Protein AF-A0AA96YC87-F1 (afdb_monomer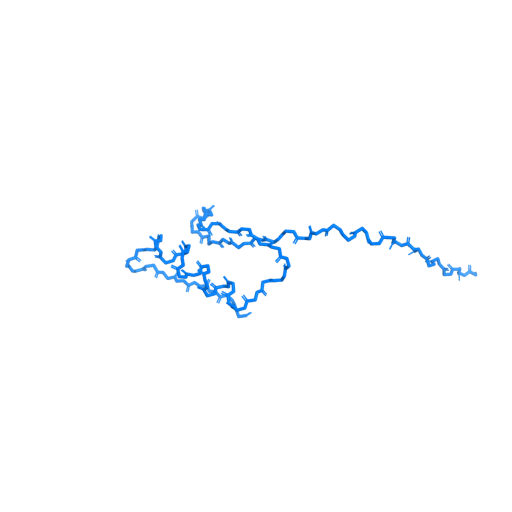_lite)

Structure (mmCIF, N/CA/C/O backbone):
data_AF-A0AA96YC87-F1
#
_entry.id   AF-A0AA96YC87-F1
#
loop_
_atom_site.group_PDB
_atom_site.id
_atom_site.type_symbol
_atom_site.label_atom_id
_atom_site.label_alt_id
_atom_site.label_comp_id
_atom_site.label_asym_id
_atom_site.label_entity_id
_atom_site.label_seq_id
_atom_site.pdbx_PDB_ins_code
_atom_site.Cartn_x
_atom_site.Cartn_y
_atom_site.Cartn_z
_atom_site.occupancy
_at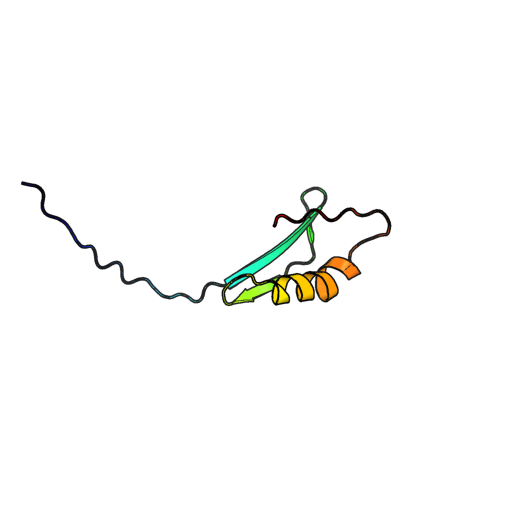om_site.B_iso_or_equiv
_atom_site.auth_seq_id
_atom_site.auth_comp_id
_atom_site.auth_asym_id
_atom_site.auth_atom_id
_atom_site.pdbx_PDB_model_num
ATOM 1 N N . MET A 1 1 ? 18.170 45.729 -19.091 1.00 41.47 1 MET A N 1
ATOM 2 C CA . MET A 1 1 ? 18.612 44.609 -19.950 1.00 41.47 1 MET A CA 1
ATOM 3 C C . MET A 1 1 ? 18.638 43.347 -19.103 1.00 41.47 1 MET A C 1
ATOM 5 O O . MET A 1 1 ? 19.458 43.270 -18.203 1.00 41.47 1 MET A O 1
ATOM 9 N N . GLY A 1 2 ? 17.696 42.423 -19.302 1.00 50.47 2 GLY A N 1
ATOM 10 C CA . GLY A 1 2 ? 17.646 41.156 -18.563 1.00 50.47 2 GLY A CA 1
ATOM 11 C C . GLY A 1 2 ? 18.184 40.025 -19.431 1.00 50.47 2 GLY A C 1
ATOM 12 O O . GLY A 1 2 ? 17.616 39.746 -20.483 1.00 50.47 2 GLY A O 1
ATOM 13 N N . GLN A 1 3 ? 19.286 39.401 -19.022 1.00 60.19 3 GLN A N 1
ATOM 14 C CA . GLN A 1 3 ? 19.878 38.276 -19.744 1.00 60.19 3 GLN A CA 1
ATOM 15 C C . GLN A 1 3 ? 19.269 36.966 -19.232 1.00 60.19 3 GLN A C 1
ATOM 17 O O . GLN A 1 3 ? 19.203 36.734 -18.025 1.00 60.19 3 GLN A O 1
ATOM 22 N N . ARG A 1 4 ? 18.794 36.107 -20.143 1.00 60.41 4 ARG A N 1
ATOM 23 C CA . ARG A 1 4 ? 18.274 34.782 -19.782 1.00 60.41 4 ARG A CA 1
ATOM 24 C C . ARG A 1 4 ? 19.444 33.868 -19.426 1.00 60.41 4 ARG A C 1
ATOM 26 O O . ARG A 1 4 ? 20.276 33.568 -20.276 1.00 60.41 4 ARG A O 1
ATOM 33 N N . PHE A 1 5 ? 19.488 33.427 -18.173 1.00 57.47 5 PHE A N 1
ATOM 34 C CA . PHE A 1 5 ? 20.443 32.433 -17.698 1.00 57.47 5 PHE A CA 1
ATOM 35 C C . PHE A 1 5 ? 19.838 31.040 -17.910 1.00 57.47 5 PHE A C 1
ATOM 37 O O . PHE A 1 5 ? 19.010 30.582 -17.124 1.00 57.47 5 PHE A O 1
ATOM 44 N N . CYS A 1 6 ? 20.217 30.363 -18.994 1.00 57.56 6 CYS A N 1
ATOM 45 C CA . CYS A 1 6 ? 19.899 28.947 -19.168 1.00 57.56 6 CYS A CA 1
ATOM 46 C C . CYS A 1 6 ? 20.836 28.135 -18.271 1.00 57.56 6 CYS A C 1
ATOM 48 O O . CYS A 1 6 ? 21.888 27.668 -18.702 1.00 57.56 6 CYS A O 1
ATOM 50 N N . GLY A 1 7 ? 20.481 28.012 -16.991 1.00 57.12 7 GLY A N 1
ATOM 51 C CA . GLY A 1 7 ? 21.173 27.112 -16.079 1.00 57.12 7 GLY A CA 1
ATOM 52 C C . GLY A 1 7 ? 21.013 25.673 -16.563 1.00 57.12 7 GLY A C 1
ATOM 53 O O . GLY A 1 7 ? 19.935 25.096 -16.433 1.00 57.12 7 GLY A O 1
ATOM 54 N N . LEU A 1 8 ? 22.084 25.086 -17.098 1.00 60.44 8 LEU A N 1
ATOM 55 C CA . LEU A 1 8 ? 22.218 23.642 -17.279 1.00 60.44 8 LEU A CA 1
ATOM 56 C C . LEU A 1 8 ? 22.250 22.993 -15.889 1.00 60.44 8 LEU A C 1
ATOM 58 O O . LEU A 1 8 ? 23.307 22.704 -15.332 1.00 60.44 8 LEU A O 1
ATOM 62 N N . LYS A 1 9 ? 21.073 22.775 -15.296 1.00 60.22 9 LYS A N 1
ATOM 63 C CA . LYS A 1 9 ? 20.942 21.804 -14.214 1.00 60.22 9 LYS A CA 1
ATOM 64 C C . LYS A 1 9 ? 21.162 20.440 -14.853 1.00 60.22 9 LYS A C 1
ATOM 66 O O . LYS A 1 9 ? 20.255 19.904 -15.482 1.00 60.22 9 LYS A O 1
ATOM 71 N N . SER A 1 10 ? 22.374 19.904 -14.725 1.00 56.91 10 SER A N 1
ATOM 72 C CA . SER A 1 10 ? 22.624 18.484 -14.963 1.00 56.91 10 SER A CA 1
ATOM 73 C C . SER A 1 10 ? 21.694 17.720 -14.024 1.00 56.91 10 SER A C 1
ATOM 75 O O . SER A 1 10 ? 21.920 17.667 -12.813 1.00 56.91 10 SER A O 1
ATOM 77 N N . GLY A 1 11 ? 20.562 17.259 -14.558 1.00 58.81 11 GLY A N 1
ATOM 78 C CA . GLY A 1 11 ? 19.615 16.444 -13.824 1.00 58.81 11 GLY A CA 1
ATOM 79 C C . GLY A 1 11 ? 20.337 15.158 -13.477 1.00 58.81 11 GLY A C 1
ATOM 80 O O . GLY A 1 11 ? 20.448 14.273 -14.321 1.00 58.81 11 GLY A O 1
ATOM 81 N N . LYS A 1 12 ? 20.890 15.074 -12.264 1.00 59.59 12 LYS A N 1
ATOM 82 C CA . LYS A 1 12 ? 21.414 13.818 -11.737 1.00 59.59 12 LYS A CA 1
ATOM 83 C C . LYS A 1 12 ? 20.255 12.831 -11.786 1.00 59.59 12 LYS A C 1
ATOM 85 O O . LYS A 1 12 ? 19.311 12.939 -11.009 1.00 59.59 12 LYS A O 1
ATOM 90 N N . ARG A 1 13 ? 20.305 11.914 -12.749 1.00 60.34 13 ARG A N 1
ATOM 91 C CA . ARG A 1 13 ? 19.363 10.808 -12.912 1.00 60.34 13 ARG A CA 1
ATOM 92 C C . ARG A 1 13 ? 19.689 9.767 -11.842 1.00 60.34 13 ARG A C 1
ATOM 94 O O . ARG A 1 13 ? 20.136 8.673 -12.146 1.00 60.34 13 ARG A O 1
ATOM 101 N N . THR A 1 14 ? 19.569 10.159 -10.576 1.00 64.94 14 THR A N 1
ATOM 102 C CA . THR A 1 14 ? 19.524 9.219 -9.460 1.00 64.94 14 THR A CA 1
ATOM 103 C C . THR A 1 14 ? 18.285 8.367 -9.657 1.00 64.94 14 THR A C 1
ATOM 105 O O . THR A 1 14 ? 17.191 8.911 -9.833 1.00 64.94 14 THR A O 1
ATOM 108 N N . GLU A 1 15 ? 18.462 7.050 -9.686 1.00 71.12 15 GLU A N 1
ATOM 109 C CA . GLU A 1 15 ? 17.349 6.109 -9.712 1.00 71.12 15 GLU A CA 1
ATOM 110 C C . GLU A 1 15 ? 16.419 6.426 -8.540 1.00 71.12 15 GLU A C 1
ATOM 112 O O . GLU A 1 15 ? 16.830 6.454 -7.378 1.00 71.12 15 GLU A O 1
ATOM 117 N N . ARG A 1 16 ? 15.171 6.777 -8.857 1.00 80.62 16 ARG A N 1
ATOM 118 C CA . ARG A 1 16 ? 14.181 7.127 -7.846 1.00 80.62 16 ARG A CA 1
ATOM 119 C C . ARG A 1 16 ? 13.613 5.834 -7.286 1.00 80.62 16 ARG A C 1
ATOM 121 O O . ARG A 1 16 ? 12.914 5.114 -7.999 1.00 80.62 16 ARG A O 1
ATOM 128 N N . VAL A 1 17 ? 13.894 5.578 -6.015 1.00 89.94 17 VAL A N 1
ATOM 129 C CA . VAL A 1 17 ? 13.177 4.566 -5.243 1.00 89.94 17 VAL A CA 1
ATOM 130 C C . VAL A 1 17 ? 11.899 5.207 -4.713 1.00 89.94 17 VAL A C 1
ATOM 132 O O . VAL A 1 17 ? 11.931 6.257 -4.067 1.00 89.94 17 VAL A O 1
ATOM 135 N N . SER A 1 18 ? 10.774 4.593 -5.044 1.00 93.12 18 SER A N 1
ATOM 136 C CA . SER A 1 18 ? 9.442 4.921 -4.547 1.00 93.12 18 SER A CA 1
ATOM 137 C C . SER A 1 18 ? 9.026 3.872 -3.513 1.00 93.12 18 SER A C 1
ATOM 139 O O . SER A 1 18 ? 9.645 2.812 -3.403 1.00 93.12 18 SER A O 1
ATOM 141 N N . TRP A 1 19 ? 7.995 4.166 -2.728 1.00 95.19 19 TRP A N 1
ATOM 142 C CA . TRP A 1 19 ? 7.454 3.221 -1.758 1.00 95.19 19 TRP A CA 1
ATOM 143 C C . TRP A 1 19 ? 5.941 3.379 -1.628 1.00 95.19 19 TRP A C 1
ATOM 145 O O . TRP A 1 19 ? 5.396 4.438 -1.944 1.00 95.19 19 TRP A O 1
ATOM 155 N N . ILE A 1 20 ? 5.288 2.311 -1.185 1.00 96.06 20 ILE A N 1
ATOM 156 C CA . ILE A 1 20 ? 3.859 2.217 -0.886 1.00 96.06 20 ILE A CA 1
ATOM 157 C C . ILE A 1 20 ? 3.697 1.562 0.489 1.00 96.06 20 ILE A C 1
ATOM 159 O O . ILE A 1 20 ? 4.496 0.706 0.863 1.00 96.06 20 ILE A O 1
ATOM 163 N N . ALA A 1 21 ? 2.711 2.001 1.264 1.00 96.88 21 ALA A N 1
ATOM 164 C CA . ALA A 1 21 ? 2.361 1.431 2.560 1.00 96.88 21 ALA A CA 1
ATOM 165 C C . ALA A 1 21 ? 0.919 1.803 2.913 1.00 96.88 21 ALA A C 1
ATOM 167 O O . ALA A 1 21 ? 0.385 2.792 2.404 1.00 96.88 21 ALA A O 1
ATOM 168 N N . ALA A 1 22 ? 0.317 1.050 3.826 1.00 96.81 22 ALA A N 1
ATOM 169 C CA . ALA A 1 22 ? -0.961 1.387 4.428 1.00 96.81 22 ALA A CA 1
ATOM 170 C C . ALA A 1 22 ? -0.760 2.143 5.746 1.00 96.81 22 ALA A C 1
ATOM 172 O O . ALA A 1 22 ? 0.253 1.980 6.426 1.00 96.81 22 ALA A O 1
ATOM 173 N N . LEU A 1 23 ? -1.737 2.976 6.107 1.00 95.75 23 LEU A N 1
ATOM 174 C CA . LEU A 1 23 ? -1.742 3.773 7.331 1.00 95.75 23 LEU A CA 1
ATOM 175 C C . LEU A 1 23 ? -2.998 3.444 8.144 1.00 95.75 23 LEU A C 1
ATOM 177 O O . LEU A 1 23 ? -4.111 3.603 7.646 1.00 95.75 23 LEU A O 1
ATOM 181 N N . ARG A 1 24 ? -2.829 3.028 9.401 1.00 94.12 24 ARG A N 1
ATOM 182 C CA . ARG A 1 24 ? -3.918 2.777 10.358 1.00 94.12 24 ARG A CA 1
ATOM 183 C C . ARG A 1 24 ? -3.568 3.402 11.697 1.00 94.12 24 ARG A C 1
ATOM 185 O O . ARG A 1 24 ? -2.508 3.114 12.232 1.00 94.12 24 ARG A O 1
ATOM 192 N N . GLU A 1 25 ? -4.442 4.253 12.233 1.00 91.62 25 GLU A N 1
ATOM 193 C CA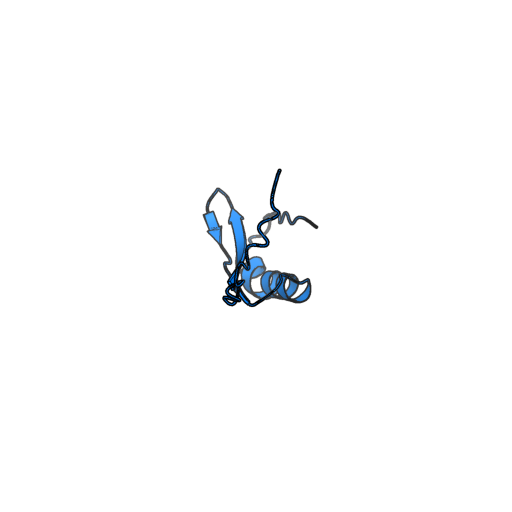 . GLU A 1 25 ? -4.262 4.870 13.564 1.00 91.62 25 GLU A CA 1
ATOM 194 C C . GLU A 1 25 ? -2.883 5.540 13.750 1.00 91.62 25 GLU A C 1
ATOM 196 O O . GLU A 1 25 ? -2.289 5.510 14.821 1.00 91.62 25 GLU A O 1
ATOM 201 N N . SER A 1 26 ? -2.364 6.177 12.693 1.00 92.00 26 SER A N 1
ATOM 202 C CA . SER A 1 26 ? -1.015 6.780 12.641 1.00 92.00 26 SER A CA 1
ATOM 203 C C . SER A 1 26 ? 0.160 5.788 12.602 1.00 92.00 26 SER A C 1
ATOM 205 O O . SER A 1 26 ? 1.313 6.211 12.652 1.00 92.00 26 SER A O 1
ATOM 207 N N . SER A 1 27 ? -0.106 4.489 12.465 1.00 94.25 27 SER A N 1
ATOM 208 C CA . SER A 1 27 ? 0.890 3.437 12.256 1.00 94.25 27 SER A CA 1
ATOM 209 C C . SER A 1 27 ? 0.957 3.021 10.787 1.00 94.25 27 SER A C 1
ATOM 211 O O . SER A 1 27 ? -0.068 2.736 10.161 1.00 94.25 27 SER A O 1
ATOM 213 N N . LEU A 1 28 ? 2.170 2.989 10.231 1.00 95.38 28 LEU A N 1
ATOM 214 C CA . LEU A 1 28 ? 2.425 2.472 8.888 1.00 95.38 28 LEU A CA 1
ATOM 215 C C . LEU A 1 28 ? 2.587 0.951 8.926 1.00 95.38 28 LEU A C 1
ATOM 217 O O . LEU A 1 28 ? 3.314 0.422 9.765 1.00 95.38 28 LEU A O 1
ATOM 221 N N . PHE A 1 29 ? 1.963 0.259 7.979 1.00 96.12 29 PHE A N 1
ATOM 222 C CA . PHE A 1 29 ? 2.076 -1.189 7.818 1.00 96.12 29 PHE A CA 1
ATOM 223 C C . PHE A 1 29 ? 2.030 -1.588 6.339 1.00 96.12 29 PHE A C 1
ATOM 225 O O . PHE A 1 29 ? 1.793 -0.751 5.467 1.00 96.12 29 PHE A O 1
ATOM 232 N N . ALA A 1 30 ? 2.339 -2.854 6.049 1.00 96.25 30 ALA A N 1
ATOM 233 C CA . ALA A 1 30 ? 2.541 -3.342 4.682 1.00 96.25 30 ALA A CA 1
ATOM 234 C C . ALA A 1 30 ? 3.479 -2.461 3.814 1.00 96.25 30 ALA A C 1
ATOM 236 O O . ALA A 1 30 ? 3.115 -2.144 2.685 1.00 96.25 30 ALA A O 1
ATOM 237 N N . PRO A 1 31 ? 4.661 -2.008 4.282 1.00 96.88 31 PRO A N 1
ATOM 238 C CA . PRO A 1 31 ? 5.531 -1.182 3.451 1.00 96.88 31 PRO A CA 1
ATOM 239 C C . PRO A 1 31 ? 6.210 -2.003 2.347 1.00 96.88 31 PRO A C 1
ATOM 241 O O . PRO A 1 31 ? 6.707 -3.101 2.591 1.00 96.88 31 PRO A O 1
ATOM 244 N N . MET A 1 32 ? 6.311 -1.430 1.151 1.00 96.69 32 MET A N 1
ATOM 245 C CA . MET A 1 32 ? 7.054 -1.989 0.024 1.00 96.69 32 MET A CA 1
ATOM 246 C C . MET A 1 32 ? 7.771 -0.878 -0.744 1.00 96.69 32 MET A C 1
ATOM 248 O O . MET A 1 32 ? 7.196 0.177 -1.009 1.00 96.69 32 MET A O 1
ATOM 252 N N . THR A 1 33 ? 9.026 -1.112 -1.126 1.00 95.56 33 THR A N 1
ATOM 253 C CA . THR A 1 33 ? 9.811 -0.213 -1.982 1.00 95.56 33 THR A CA 1
ATOM 254 C C . THR A 1 33 ? 9.876 -0.748 -3.408 1.00 95.56 33 THR A C 1
ATOM 256 O O . THR A 1 33 ? 9.863 -1.954 -3.638 1.00 95.56 33 THR A O 1
ATOM 259 N N . PHE A 1 34 ? 9.951 0.151 -4.384 1.00 92.94 34 PHE A N 1
ATOM 260 C CA . PHE A 1 34 ? 10.048 -0.209 -5.793 1.00 92.94 34 PHE A CA 1
ATOM 261 C C . PHE A 1 34 ? 10.778 0.863 -6.601 1.00 92.94 34 PHE A C 1
ATOM 263 O O . PHE A 1 34 ? 10.807 2.041 -6.239 1.00 92.94 34 PHE A O 1
ATOM 270 N N . ALA A 1 35 ? 11.374 0.453 -7.717 1.00 91.81 35 ALA A N 1
ATOM 271 C CA . ALA A 1 35 ? 11.988 1.370 -8.667 1.00 91.81 35 ALA A CA 1
ATOM 272 C C . ALA A 1 35 ? 10.966 1.818 -9.720 1.00 91.81 35 ALA A C 1
ATOM 274 O O . ALA A 1 35 ? 10.132 1.037 -10.171 1.00 91.81 35 ALA A O 1
ATOM 275 N N . GLY A 1 36 ? 11.060 3.077 -10.150 1.00 87.88 36 GLY A N 1
ATOM 276 C CA . GLY A 1 36 ? 10.194 3.614 -11.200 1.00 87.88 36 GLY A CA 1
ATOM 277 C C . GLY A 1 36 ? 8.847 4.136 -10.689 1.00 87.88 36 GLY A C 1
ATOM 278 O O . GLY A 1 36 ? 8.749 4.690 -9.588 1.00 87.88 36 GLY A O 1
ATOM 279 N N . SER A 1 37 ? 7.827 4.057 -11.546 1.00 88.19 37 SER A N 1
ATOM 280 C CA . SER A 1 37 ? 6.489 4.610 -11.305 1.00 88.19 37 SER A CA 1
ATOM 281 C C . SER A 1 37 ? 5.556 3.601 -10.648 1.00 88.19 37 SER A C 1
ATOM 283 O O . SER A 1 37 ? 5.589 2.421 -10.986 1.00 88.19 37 SER A O 1
ATOM 285 N N . CYS A 1 38 ? 4.673 4.088 -9.776 1.00 89.69 38 CYS A N 1
ATOM 286 C CA . CYS A 1 38 ? 3.560 3.290 -9.276 1.00 89.69 38 CYS A CA 1
ATOM 287 C C . CYS A 1 38 ? 2.618 2.994 -10.449 1.00 89.69 38 CYS A C 1
ATOM 289 O O . CYS A 1 38 ? 2.195 3.925 -11.138 1.00 89.69 38 CYS A O 1
ATOM 291 N N . ASN A 1 39 ? 2.340 1.722 -10.711 1.00 91.75 39 ASN A N 1
ATOM 292 C CA . ASN A 1 39 ? 1.401 1.291 -11.738 1.00 91.75 39 ASN A CA 1
ATOM 293 C C . ASN A 1 39 ? 0.357 0.355 -11.125 1.00 91.75 39 ASN A C 1
ATOM 295 O O . ASN A 1 39 ? 0.462 -0.046 -9.966 1.00 91.75 39 ASN A O 1
ATOM 299 N N . ARG A 1 40 ? -0.665 0.035 -11.917 1.00 93.62 40 ARG A N 1
ATOM 300 C CA . ARG A 1 40 ? -1.779 -0.799 -11.476 1.00 93.62 40 ARG A CA 1
ATOM 301 C C . ARG A 1 40 ? -1.315 -2.174 -10.990 1.00 93.62 40 ARG A C 1
ATOM 303 O O . ARG A 1 40 ? -1.662 -2.546 -9.879 1.00 93.62 40 ARG A O 1
ATOM 310 N N . ASP A 1 41 ? -0.490 -2.864 -11.773 1.00 95.31 41 ASP A N 1
ATOM 311 C CA . ASP A 1 41 ? -0.017 -4.218 -11.452 1.00 95.31 41 ASP A CA 1
ATOM 312 C C . ASP A 1 41 ? 0.762 -4.256 -10.127 1.00 95.31 41 ASP A C 1
ATOM 314 O O . ASP A 1 41 ? 0.623 -5.184 -9.334 1.00 95.31 41 ASP A O 1
ATOM 318 N N . LEU A 1 42 ? 1.558 -3.218 -9.851 1.00 95.31 42 LEU A N 1
ATOM 319 C CA . LEU A 1 42 ? 2.294 -3.085 -8.598 1.00 95.31 42 LEU A CA 1
ATOM 320 C C . LEU A 1 42 ? 1.359 -2.885 -7.408 1.00 95.31 42 LEU A C 1
ATOM 322 O O . LEU A 1 42 ? 1.612 -3.446 -6.345 1.00 95.31 42 LEU A O 1
ATOM 326 N N . VAL A 1 43 ? 0.303 -2.087 -7.577 1.00 94.56 43 VAL A N 1
ATOM 327 C CA . VAL A 1 43 ? -0.705 -1.875 -6.533 1.00 94.56 43 VAL A CA 1
ATOM 328 C C . VAL A 1 43 ? -1.503 -3.153 -6.296 1.00 94.56 43 VAL A C 1
ATOM 330 O O . VAL A 1 43 ? -1.687 -3.514 -5.143 1.00 94.56 43 VAL A O 1
ATOM 333 N N . GLU A 1 44 ? -1.935 -3.855 -7.344 1.00 95.88 4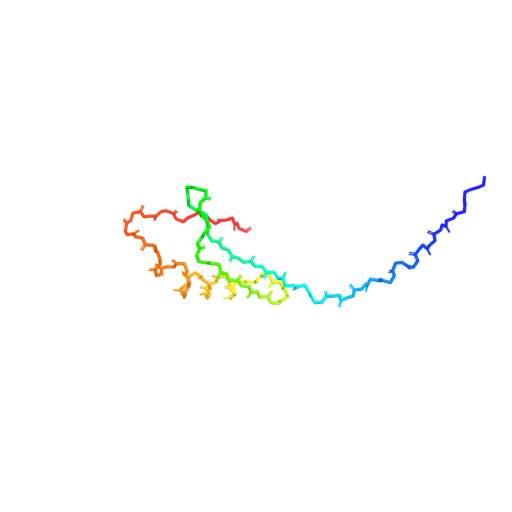4 GLU A N 1
ATOM 334 C CA . GLU A 1 44 ? -2.661 -5.129 -7.223 1.00 95.88 44 GLU A CA 1
ATOM 335 C C . GLU A 1 44 ? -1.812 -6.185 -6.502 1.00 95.88 44 GLU A C 1
ATOM 337 O O . GLU A 1 44 ? -2.258 -6.745 -5.504 1.00 95.88 44 GLU A O 1
ATOM 342 N N . MET A 1 45 ? -0.551 -6.363 -6.905 1.00 96.88 45 MET A N 1
ATOM 343 C CA . MET A 1 45 ? 0.369 -7.277 -6.222 1.00 96.88 45 MET A CA 1
ATOM 344 C C . MET A 1 45 ? 0.603 -6.873 -4.763 1.00 96.88 45 MET A C 1
ATOM 346 O O . MET A 1 45 ? 0.542 -7.708 -3.865 1.00 96.88 45 MET A O 1
ATOM 350 N N . TRP A 1 46 ? 0.836 -5.586 -4.497 1.00 97.19 46 TRP A N 1
ATOM 351 C CA . TRP A 1 46 ? 1.007 -5.100 -3.130 1.00 97.19 46 TRP A CA 1
ATOM 352 C C . TRP A 1 46 ? -0.248 -5.32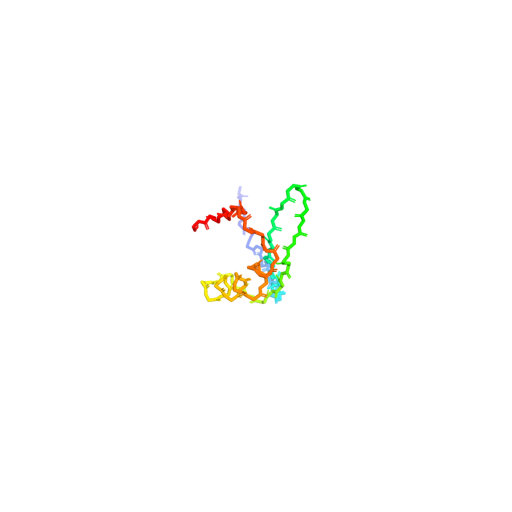5 -2.276 1.00 97.19 46 TRP A C 1
ATOM 354 O O . TRP A 1 46 ? -0.143 -5.678 -1.099 1.00 97.19 46 TRP A O 1
ATOM 364 N N . LEU A 1 47 ? -1.438 -5.148 -2.853 1.00 96.12 47 LEU A N 1
ATOM 365 C CA . LEU A 1 47 ? -2.697 -5.411 -2.170 1.00 96.12 47 LEU A CA 1
ATOM 366 C C . LEU A 1 47 ? -2.814 -6.883 -1.783 1.00 96.12 47 LEU A C 1
ATOM 368 O O . LEU A 1 47 ? -3.056 -7.171 -0.612 1.00 96.12 47 LEU A O 1
ATOM 372 N N . GLU A 1 48 ? -2.615 -7.790 -2.735 1.00 96.81 48 GLU A N 1
ATOM 373 C CA . GLU A 1 48 ? -2.766 -9.234 -2.534 1.00 96.81 48 GLU A CA 1
ATOM 374 C C . GLU A 1 48 ? -1.708 -9.802 -1.582 1.00 96.81 48 GLU A C 1
ATOM 376 O O . GLU A 1 48 ? -2.043 -10.503 -0.628 1.00 96.81 48 GLU A O 1
ATOM 381 N N . GLU A 1 49 ? -0.440 -9.453 -1.796 1.00 97.06 49 GLU A N 1
ATOM 382 C CA . GLU A 1 49 ? 0.689 -10.108 -1.129 1.00 97.06 49 GLU A CA 1
ATOM 383 C C . GLU A 1 49 ? 1.118 -9.407 0.166 1.00 97.06 49 GLU A C 1
ATOM 385 O O . GLU A 1 49 ? 1.643 -10.045 1.078 1.00 97.06 49 GLU A O 1
ATOM 390 N N . CYS A 1 50 ? 0.919 -8.088 0.275 1.00 96.62 50 CYS A N 1
ATOM 391 C CA . CYS A 1 50 ? 1.383 -7.312 1.429 1.00 96.62 50 CYS A CA 1
ATOM 392 C C . CYS A 1 50 ? 0.232 -6.825 2.311 1.00 96.62 50 CYS A C 1
ATOM 394 O O . CYS A 1 50 ? 0.305 -6.984 3.533 1.00 96.62 50 CYS A O 1
ATOM 396 N N . LEU A 1 51 ? -0.805 -6.207 1.734 1.00 96.56 51 LEU A N 1
ATOM 397 C CA . LEU A 1 51 ? -1.860 -5.564 2.520 1.00 96.56 51 LEU A CA 1
ATOM 398 C C . LEU A 1 51 ? -2.871 -6.570 3.076 1.00 96.56 51 LEU A C 1
ATOM 400 O O . LEU A 1 51 ? -3.062 -6.625 4.289 1.00 96.56 51 LEU A O 1
ATOM 404 N N . VAL A 1 52 ? -3.508 -7.358 2.206 1.00 96.00 52 VAL A N 1
ATOM 405 C CA . VAL A 1 52 ? -4.603 -8.279 2.554 1.00 96.00 52 VAL A CA 1
ATOM 406 C C . VAL A 1 52 ? -4.246 -9.245 3.694 1.00 96.00 52 VAL A C 1
ATOM 408 O O . VAL A 1 52 ? -5.073 -9.382 4.597 1.00 96.00 52 VAL A O 1
ATOM 411 N N . PRO A 1 53 ? -3.040 -9.847 3.757 1.00 96.44 53 PRO A N 1
ATOM 412 C CA . PRO A 1 53 ? -2.670 -10.745 4.855 1.00 96.44 53 PRO A CA 1
ATOM 413 C C . PRO A 1 53 ? -2.635 -10.083 6.241 1.00 96.44 53 PRO A C 1
ATOM 415 O O . PRO A 1 53 ? -2.651 -10.779 7.254 1.00 96.44 53 PRO A O 1
ATOM 418 N N . GLN A 1 54 ? -2.558 -8.752 6.299 1.00 95.31 54 GLN A N 1
ATOM 419 C CA . GLN A 1 54 ? -2.504 -7.978 7.543 1.00 95.31 54 GLN A CA 1
ATOM 420 C C . GLN A 1 54 ? -3.872 -7.418 7.955 1.00 95.31 54 GLN A C 1
ATOM 422 O O . GLN A 1 54 ? -3.988 -6.837 9.035 1.00 95.31 54 GLN A O 1
ATOM 427 N N . LEU A 1 55 ? -4.899 -7.574 7.116 1.00 95.12 55 LEU A N 1
ATOM 428 C CA . LEU A 1 55 ? -6.246 -7.086 7.393 1.00 95.12 55 LEU A CA 1
ATOM 429 C C . LEU A 1 55 ? -7.051 -8.082 8.222 1.00 95.12 55 LEU A C 1
ATOM 431 O O . LEU A 1 55 ? -6.879 -9.298 8.139 1.00 95.12 55 LEU A O 1
ATOM 435 N N . GLN A 1 56 ? -7.986 -7.545 8.996 1.00 94.94 56 GLN A N 1
ATOM 436 C CA . GLN A 1 56 ? -8.959 -8.312 9.758 1.00 94.94 56 GLN A CA 1
ATOM 437 C C . GLN A 1 56 ? -10.366 -8.136 9.174 1.00 94.94 56 GLN A C 1
ATOM 439 O O . GLN A 1 56 ? -10.669 -7.094 8.585 1.00 94.94 56 GLN A O 1
ATOM 444 N N . PRO A 1 57 ? -11.266 -9.123 9.345 1.00 94.75 57 PRO A N 1
ATOM 445 C CA . PRO A 1 57 ? -12.668 -8.946 8.994 1.00 94.75 57 PRO A CA 1
ATOM 446 C C . PRO A 1 57 ? -13.248 -7.688 9.656 1.00 94.75 57 PRO A C 1
ATOM 448 O O . PRO A 1 57 ? -13.186 -7.538 10.874 1.00 94.75 57 PRO A O 1
ATOM 451 N N . GLY A 1 58 ? -13.819 -6.796 8.846 1.00 94.44 58 GLY A N 1
ATOM 452 C CA . GLY A 1 58 ? -14.346 -5.503 9.296 1.00 94.44 58 GLY A CA 1
ATOM 453 C C . GLY A 1 58 ? -13.423 -4.310 9.033 1.00 94.44 58 GLY A C 1
ATOM 454 O O . GLY A 1 58 ? -13.880 -3.174 9.149 1.00 94.44 58 GLY A O 1
ATOM 455 N N . ASP A 1 59 ? -12.172 -4.536 8.623 1.00 94.31 59 ASP A N 1
ATOM 456 C CA . ASP A 1 59 ? -11.299 -3.458 8.164 1.00 94.31 59 ASP A CA 1
ATOM 457 C C . ASP A 1 59 ? -11.814 -2.854 6.848 1.00 94.31 59 ASP A C 1
ATOM 459 O O . ASP A 1 59 ? -12.252 -3.561 5.937 1.00 94.31 59 ASP A O 1
ATOM 463 N N . VAL A 1 60 ? -11.741 -1.525 6.741 1.00 93.38 60 VAL A N 1
ATOM 464 C CA . VAL A 1 60 ? -12.138 -0.774 5.544 1.00 93.38 60 VAL A CA 1
ATOM 465 C C . VAL A 1 60 ? -10.895 -0.212 4.874 1.00 93.38 60 VAL A C 1
ATOM 467 O O . VAL A 1 60 ? -10.141 0.555 5.472 1.00 93.38 60 VAL A O 1
ATOM 470 N N . ILE A 1 61 ? -10.705 -0.576 3.611 1.00 93.62 61 ILE A N 1
ATOM 471 C CA . ILE A 1 61 ? -9.631 -0.053 2.773 1.00 93.62 61 ILE A CA 1
ATOM 472 C C . ILE A 1 61 ? -10.142 1.192 2.045 1.00 93.62 61 ILE A C 1
ATOM 474 O O . ILE A 1 61 ? -11.169 1.144 1.368 1.00 93.62 61 ILE A O 1
ATOM 478 N N . VAL A 1 62 ? -9.404 2.296 2.153 1.00 92.81 62 VAL A N 1
ATOM 479 C CA . VAL A 1 62 ? -9.648 3.527 1.391 1.00 92.81 62 VAL A CA 1
ATOM 480 C C . VAL A 1 62 ? -8.420 3.803 0.535 1.00 92.81 62 VAL A C 1
ATOM 482 O O . VAL A 1 62 ? -7.330 4.012 1.062 1.00 92.81 62 VAL A O 1
ATOM 485 N N . ILE A 1 63 ? -8.598 3.780 -0.784 1.00 90.00 63 ILE A N 1
ATOM 486 C CA . ILE A 1 63 ? -7.545 4.025 -1.776 1.00 90.00 63 ILE A CA 1
ATOM 487 C C . ILE A 1 63 ? -8.053 5.113 -2.719 1.00 90.00 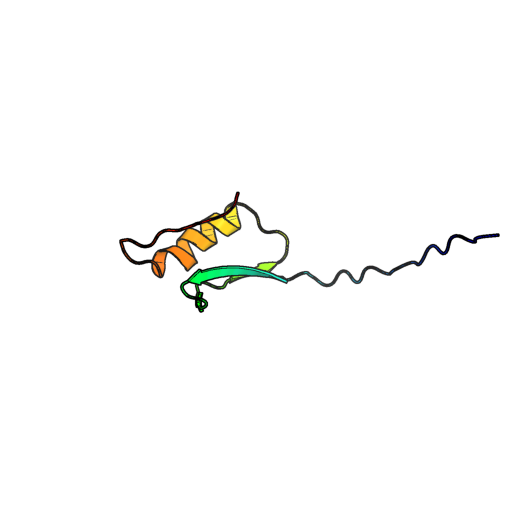63 ILE A C 1
ATOM 489 O O . ILE A 1 63 ? -9.202 5.056 -3.159 1.00 90.00 63 ILE A O 1
ATOM 493 N N . ASP A 1 64 ? -7.213 6.111 -2.995 1.00 85.81 64 ASP A N 1
ATOM 494 C CA . ASP A 1 64 ? -7.515 7.120 -4.012 1.00 85.81 64 ASP A CA 1
ATOM 495 C C . ASP A 1 64 ? -7.218 6.579 -5.417 1.00 85.81 64 ASP A C 1
ATOM 497 O O . ASP A 1 64 ? -6.389 5.684 -5.594 1.00 85.81 64 ASP A O 1
ATOM 501 N N . LYS A 1 65 ? -7.944 7.108 -6.397 1.00 71.00 65 LYS A N 1
ATOM 502 C CA . LYS A 1 65 ? -7.909 6.682 -7.801 1.00 71.00 65 LYS A CA 1
ATOM 503 C C . LYS A 1 65 ? -6.710 7.218 -8.582 1.00 71.00 65 LYS A C 1
ATOM 505 O O . LYS A 1 65 ? -6.230 8.327 -8.265 1.00 71.00 65 LYS A O 1
#

pLDDT: mean 85.42, std 15.58, range [41.47, 97.19]

Sequence (65 aa):
MGQRFCGLKSGKRTERVSWIAALRESSLFAPMTFAGSCNRDLVEMWLEECLVPQLQPGDVIVIDK

Organism: NCBI:txid2547457

Secondary structure (DSSP, 8-state):
-PPP------------EEEEEEEETTEEEEEEEEES---HHHHHHHIIIIIGGG--TT-------

Radius of gyration: 19.08 Å; chains: 1; bounding box: 37×55×34 Å

InterPro domains:
  IPR038717 Tc1-like transposase, DDE domain [PF13358] (2-64)

Foldseek 3Di:
DDDDDPPPPPPPPDFDKDKDFDADPNDTFLIDIDTDDDDDVNVVCSCVPRNVVPDDPPDDDDDDD